Protein AF-A0A352RZ36-F1 (afdb_monomer_lite)

Radius of gyration: 19.31 Å; chains: 1; bounding box: 48×30×54 Å

Foldseek 3Di:
DAWPPLQDVLLVVQLCLQPVPDPFFDDWDADNLRSDIDTRGPDPDCVVSQVSCVLLVIGDDDDDPPDDPDPPPPPDDDCVLLVQLVVLLVVLVVCVVVVPPPPPSSQVSLVSSCVSQNPVLLSNLVSCVVSVNPDPSVVLNVVLVVCVVVSVRSVSSNSRSVVSVVVSVSSVVSNVVD

Secondary structure (DSSP, 8-state):
-B-TT--SHHHHHHHHHHHTTSTTEEEEEEETTTTEEEEEE--S-SHHHHHHHHHTT---B---SS-------PPPPPSHHHHHHHHHHHHHHHHHHTT-STTHHHHHHHHHHIIIIIHHHHHHHHHHHHTT--SHHHHHHHHHHHHHHTT-HHHHHHHHHHHHHHHHHHHHHHHHT-

Sequence (178 aa):
YRIEAMDCPTEETLIRNKIGGMAGVAALDFNLMQRVLTVHHTLDSLDPVVKAIDSLGMKAEPLSDSGAKAAIAEPGKPWWPLAAAGALAVGAEVAEWFQIATPYLPAALALATVLFAGLGVYRKGWIAVRNGNLNINALMSIAVTGAMLIGQWPEAAMVMVLFALAERIEAASLDRAR

Structure (mmCIF, N/CA/C/O backbone):
data_AF-A0A352RZ36-F1
#
_entry.id   AF-A0A352RZ36-F1
#
loop_
_atom_site.group_PDB
_atom_site.id
_atom_site.type_symbol
_atom_site.label_atom_id
_atom_site.label_alt_id
_atom_site.label_comp_id
_atom_site.label_asym_id
_atom_site.label_entity_id
_atom_site.label_seq_id
_atom_site.pdbx_PDB_ins_code
_atom_site.Cartn_x
_atom_site.Cartn_y
_atom_site.Cartn_z
_atom_site.occupancy
_atom_site.B_iso_or_equiv
_atom_site.auth_seq_id
_atom_site.auth_comp_id
_atom_site.auth_asym_id
_atom_site.auth_atom_id
_atom_site.pdbx_PDB_model_num
ATOM 1 N N . TYR A 1 1 ? -11.100 -6.838 19.332 1.00 86.56 1 TYR A N 1
ATOM 2 C CA . TYR A 1 1 ? -10.660 -7.462 18.066 1.00 86.56 1 TYR A CA 1
ATOM 3 C C . TYR A 1 1 ? -9.159 -7.321 17.906 1.00 86.56 1 TYR A C 1
ATOM 5 O O . TYR A 1 1 ? -8.622 -6.294 18.299 1.00 86.56 1 TYR A O 1
ATOM 13 N N . ARG A 1 2 ? -8.485 -8.319 17.329 1.00 87.06 2 ARG A N 1
ATOM 14 C CA . ARG A 1 2 ? -7.115 -8.200 16.816 1.00 87.06 2 ARG A CA 1
ATOM 15 C C . ARG A 1 2 ? -7.166 -7.817 15.338 1.00 87.06 2 ARG A C 1
ATOM 17 O O . ARG A 1 2 ? -7.944 -8.404 14.590 1.00 87.06 2 ARG A O 1
ATOM 24 N N . ILE A 1 3 ? -6.362 -6.838 14.936 1.00 88.00 3 ILE A N 1
ATOM 25 C CA . ILE A 1 3 ? -6.275 -6.351 13.555 1.00 88.00 3 ILE A CA 1
ATOM 26 C C . ILE A 1 3 ? -4.798 -6.287 13.175 1.00 88.00 3 ILE A C 1
ATOM 28 O O . ILE A 1 3 ? -4.098 -5.358 13.559 1.00 88.00 3 ILE A O 1
ATOM 32 N N . GLU A 1 4 ? -4.304 -7.272 12.428 1.00 83.25 4 GLU A N 1
ATOM 33 C CA . GLU A 1 4 ? -2.864 -7.393 12.138 1.00 83.25 4 GLU A CA 1
ATOM 34 C C . GLU A 1 4 ? -2.266 -6.208 11.385 1.00 83.25 4 GLU A C 1
ATOM 36 O O . GLU A 1 4 ? -1.091 -5.905 11.565 1.00 83.25 4 GLU A O 1
ATOM 41 N N . ALA A 1 5 ? -3.075 -5.557 10.554 1.00 81.31 5 ALA A N 1
ATOM 42 C CA . ALA A 1 5 ? -2.687 -4.397 9.764 1.00 81.31 5 ALA A CA 1
ATOM 43 C C . ALA A 1 5 ? -2.708 -3.079 10.562 1.00 81.31 5 ALA A C 1
ATOM 45 O O . ALA A 1 5 ? -2.443 -2.034 9.992 1.00 81.31 5 ALA A O 1
ATOM 46 N N . MET A 1 6 ? -3.073 -3.099 11.850 1.00 87.06 6 MET A N 1
ATOM 47 C CA . MET A 1 6 ? -3.170 -1.904 12.696 1.00 87.06 6 MET A CA 1
ATOM 48 C C . MET A 1 6 ? -1.835 -1.608 13.397 1.00 87.06 6 MET A C 1
ATOM 50 O O . MET A 1 6 ? -1.759 -1.562 14.625 1.00 87.06 6 MET A O 1
ATOM 54 N N . ASP A 1 7 ? -0.771 -1.474 12.610 1.00 80.88 7 ASP A N 1
ATOM 55 C CA . ASP A 1 7 ? 0.604 -1.274 13.072 1.00 80.88 7 ASP A CA 1
ATOM 56 C C . ASP A 1 7 ? 1.052 0.193 13.046 1.00 80.88 7 ASP A C 1
ATOM 58 O O . ASP A 1 7 ? 2.104 0.495 13.591 1.00 80.88 7 ASP A O 1
ATOM 62 N N . CYS A 1 8 ? 0.260 1.110 12.485 1.00 82.12 8 CYS A N 1
ATOM 63 C CA . CYS A 1 8 ? 0.636 2.504 12.254 1.00 82.12 8 CYS A CA 1
ATOM 64 C C . CYS A 1 8 ? -0.523 3.478 12.609 1.00 82.12 8 CYS A C 1
ATOM 66 O O . CYS A 1 8 ? -1.702 3.113 12.502 1.00 82.12 8 CYS A O 1
ATOM 68 N N . PRO A 1 9 ? -0.238 4.732 13.038 1.00 83.62 9 PRO A N 1
ATOM 69 C CA . PRO A 1 9 ? -1.269 5.736 13.355 1.00 83.62 9 PRO A CA 1
ATOM 70 C C . PRO A 1 9 ? -2.208 6.074 12.185 1.00 83.62 9 PRO A C 1
ATOM 72 O O . PRO A 1 9 ? -3.350 6.504 12.384 1.00 83.62 9 PRO A O 1
ATOM 75 N N . THR A 1 10 ? -1.738 5.886 10.951 1.00 84.81 10 THR A N 1
ATOM 76 C CA . THR A 1 10 ? -2.537 6.099 9.741 1.00 84.81 10 THR A CA 1
ATOM 77 C C . THR A 1 10 ? -3.696 5.101 9.675 1.00 84.81 10 THR A C 1
ATOM 79 O O . THR A 1 10 ? -4.841 5.490 9.422 1.00 84.81 10 THR A O 1
ATOM 82 N N . GLU A 1 11 ? -3.425 3.827 9.948 1.00 86.38 11 GLU A N 1
ATOM 83 C CA . GLU A 1 11 ? -4.404 2.746 9.974 1.00 86.38 11 GLU A CA 1
ATOM 84 C C . GLU A 1 11 ? -5.386 2.906 11.139 1.00 86.38 11 GLU A C 1
ATOM 86 O O . GLU A 1 11 ? -6.593 2.763 10.934 1.00 86.38 11 GLU A O 1
ATOM 91 N N . GLU A 1 12 ? -4.918 3.319 12.322 1.00 90.25 12 GLU A N 1
ATOM 92 C CA . GLU A 1 12 ? -5.812 3.712 13.421 1.00 90.25 12 GLU A CA 1
ATOM 93 C C . GLU A 1 12 ? -6.788 4.809 12.976 1.00 90.25 12 GLU A C 1
ATOM 95 O O . GLU A 1 12 ? -7.999 4.687 13.177 1.00 90.25 12 GLU A O 1
ATOM 100 N N . THR A 1 13 ? -6.282 5.870 12.344 1.00 88.75 13 THR A N 1
ATOM 101 C CA . THR A 1 13 ? -7.109 7.010 11.927 1.00 88.75 13 THR A CA 1
ATOM 102 C C . THR A 1 13 ? -8.182 6.581 10.921 1.00 88.75 13 THR A C 1
ATOM 104 O O . THR A 1 13 ? -9.327 7.028 11.006 1.00 88.75 13 THR A O 1
ATOM 107 N N . LEU A 1 14 ? -7.856 5.671 9.995 1.00 88.50 14 LEU A N 1
ATOM 108 C CA . LEU A 1 14 ? -8.825 5.103 9.050 1.00 88.50 14 LEU A CA 1
ATOM 109 C C . LEU A 1 14 ? -9.947 4.339 9.761 1.00 88.50 14 LEU A C 1
ATOM 111 O O . LEU A 1 14 ? -11.123 4.548 9.453 1.00 88.50 14 LEU A O 1
ATOM 115 N N . ILE A 1 15 ? -9.597 3.482 10.721 1.00 90.75 15 ILE A N 1
ATOM 116 C CA . ILE A 1 15 ? -10.572 2.712 11.502 1.00 90.75 15 ILE A CA 1
ATOM 117 C C . ILE A 1 15 ? -11.445 3.656 12.335 1.00 90.75 15 ILE A C 1
ATOM 119 O O . ILE A 1 15 ? -12.673 3.546 12.310 1.00 90.75 15 ILE A O 1
ATOM 123 N N . ARG A 1 16 ? -10.830 4.617 13.034 1.00 91.56 16 ARG A N 1
ATOM 124 C CA . ARG A 1 16 ? -11.523 5.604 13.870 1.00 91.56 16 ARG A CA 1
ATOM 125 C C . ARG A 1 16 ? -12.532 6.412 13.062 1.00 91.56 16 ARG A C 1
ATOM 127 O O . ARG A 1 16 ? -13.683 6.511 13.474 1.00 91.56 16 ARG A O 1
ATOM 134 N N . ASN A 1 17 ? -12.140 6.921 11.895 1.00 90.31 17 ASN A N 1
ATOM 135 C CA . ASN A 1 17 ? -13.031 7.693 11.025 1.00 90.31 17 ASN A CA 1
ATOM 136 C C . ASN A 1 17 ? -14.190 6.850 10.476 1.00 90.31 17 ASN A C 1
ATOM 138 O O . ASN A 1 17 ? -15.290 7.365 10.284 1.00 90.31 17 ASN A O 1
ATOM 142 N N . LYS A 1 18 ? -13.968 5.554 10.228 1.00 89.75 18 LYS A N 1
ATOM 143 C CA . LYS A 1 18 ? -14.997 4.662 9.683 1.00 89.75 18 LYS A CA 1
ATOM 144 C C . LYS A 1 18 ? -16.014 4.205 10.728 1.00 89.75 18 LYS A C 1
ATOM 146 O O . LYS A 1 18 ? -17.196 4.105 10.410 1.00 89.75 18 LYS A O 1
ATOM 151 N N . ILE A 1 19 ? -15.553 3.899 11.941 1.00 90.38 19 ILE A N 1
ATOM 152 C CA . ILE A 1 19 ? -16.354 3.226 12.977 1.00 90.38 19 ILE A CA 1
ATOM 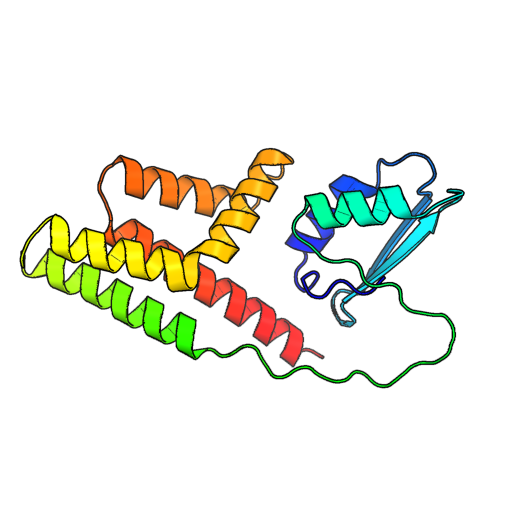153 C C . ILE A 1 19 ? -16.831 4.201 14.054 1.00 90.38 19 ILE A C 1
ATOM 155 O O . ILE A 1 19 ? -17.913 4.018 14.602 1.00 90.38 19 ILE A O 1
ATOM 159 N N . GLY A 1 20 ? -16.073 5.262 14.340 1.00 86.56 20 GLY A N 1
ATOM 160 C CA . GLY A 1 20 ? -16.387 6.206 15.417 1.00 86.56 20 GLY A CA 1
ATOM 161 C C . GLY A 1 20 ? -17.705 6.963 15.228 1.00 86.56 20 GLY A C 1
ATOM 162 O O . GLY A 1 20 ? -18.269 7.439 16.204 1.00 86.56 20 GLY A O 1
ATOM 163 N N . GLY A 1 21 ? -18.215 7.050 13.995 1.00 83.19 21 GLY A N 1
ATOM 164 C CA . GLY A 1 21 ? -19.519 7.647 13.684 1.00 83.19 21 GLY A CA 1
ATOM 165 C C . GLY A 1 21 ? -20.686 6.655 13.608 1.00 83.19 21 GLY A C 1
ATOM 166 O O . GLY A 1 21 ? -21.794 7.056 13.257 1.00 83.19 21 GLY A O 1
ATOM 167 N N . MET A 1 22 ? -20.465 5.361 13.865 1.00 88.00 22 MET A N 1
ATOM 168 C CA . MET A 1 22 ? -21.526 4.355 13.778 1.00 88.00 22 MET A CA 1
ATOM 169 C C . MET A 1 22 ? -22.470 4.444 14.983 1.00 88.00 22 MET A C 1
ATOM 171 O O . MET A 1 22 ? -22.033 4.512 16.131 1.00 88.00 22 MET A O 1
ATOM 175 N N . ALA A 1 23 ? -23.780 4.396 14.727 1.00 83.25 23 ALA A N 1
ATOM 176 C CA . ALA A 1 23 ? -24.783 4.371 15.788 1.00 83.25 23 ALA A CA 1
ATOM 177 C C . ALA A 1 23 ? -24.550 3.171 16.720 1.00 83.25 23 ALA A C 1
ATOM 179 O O . ALA A 1 23 ? -24.366 2.052 16.250 1.00 83.25 23 ALA A O 1
ATOM 180 N N . GLY A 1 24 ? -24.550 3.407 18.032 1.00 84.12 24 GLY A N 1
ATOM 181 C CA . GLY A 1 24 ? -24.312 2.367 19.037 1.00 84.12 24 GLY A CA 1
ATOM 182 C C . GLY A 1 24 ? -22.839 2.102 19.365 1.00 84.12 24 GLY A C 1
ATOM 183 O O . GLY A 1 24 ? -22.581 1.277 20.236 1.00 84.12 24 GLY A O 1
ATOM 184 N N . VAL A 1 25 ? -21.879 2.794 18.741 1.00 89.69 25 VAL A N 1
ATOM 185 C CA . VAL A 1 25 ? -20.472 2.814 19.182 1.00 89.69 25 VAL A CA 1
ATOM 186 C C . VAL A 1 25 ? -20.272 3.995 20.133 1.00 89.69 25 VAL A C 1
ATOM 188 O O . VAL A 1 25 ? -20.479 5.143 19.754 1.00 89.69 25 VAL A O 1
ATOM 191 N N . ALA A 1 26 ? -19.892 3.714 21.378 1.00 87.00 26 ALA A N 1
ATOM 192 C CA . ALA A 1 26 ? -19.697 4.717 22.424 1.00 87.00 26 ALA A CA 1
ATOM 193 C C . ALA A 1 26 ? -18.244 5.207 22.503 1.00 87.00 26 ALA A C 1
ATOM 195 O O . ALA A 1 26 ? -18.002 6.402 22.654 1.00 87.00 26 ALA A O 1
ATOM 196 N N . ALA A 1 27 ? -17.276 4.292 22.402 1.00 87.94 27 ALA A N 1
ATOM 197 C CA . ALA A 1 27 ? -15.851 4.614 22.441 1.00 87.94 27 ALA A CA 1
ATOM 198 C C . ALA A 1 27 ? -15.016 3.559 21.701 1.00 87.94 27 ALA A C 1
ATOM 200 O O . ALA A 1 27 ? -15.439 2.413 21.527 1.00 87.94 27 ALA A O 1
ATOM 201 N N . LEU A 1 28 ? -13.823 3.965 21.266 1.00 91.69 28 LEU A N 1
ATOM 202 C CA . LEU A 1 28 ? -12.852 3.117 20.581 1.00 91.69 28 LEU A CA 1
ATOM 203 C C . LEU A 1 28 ? -11.471 3.320 21.209 1.00 91.69 28 LEU A C 1
ATOM 205 O O . LEU A 1 28 ? -10.926 4.428 21.136 1.00 91.69 28 LEU A O 1
ATOM 209 N N . ASP A 1 29 ? -10.906 2.243 21.745 1.00 90.62 29 ASP A N 1
ATOM 210 C CA . ASP A 1 29 ? -9.557 2.212 22.306 1.00 90.62 29 ASP A CA 1
ATOM 211 C C . ASP A 1 29 ? -8.635 1.391 21.412 1.00 90.62 29 ASP A C 1
ATOM 213 O O . ASP A 1 29 ? -8.908 0.235 21.072 1.00 90.62 29 ASP A O 1
ATOM 217 N N . PHE A 1 30 ? -7.527 2.013 21.025 1.00 90.06 30 PHE A N 1
ATOM 218 C CA . PHE A 1 30 ? -6.568 1.463 20.083 1.00 90.06 30 PHE A CA 1
ATOM 219 C C . PHE A 1 30 ? -5.269 1.144 20.807 1.00 90.06 30 PHE A C 1
ATOM 221 O O . PHE A 1 30 ? -4.661 2.006 21.437 1.00 90.06 30 PHE A O 1
ATOM 228 N N . ASN A 1 31 ? -4.825 -0.102 20.689 1.00 87.06 31 ASN A N 1
ATOM 229 C CA . ASN A 1 31 ? -3.509 -0.524 21.130 1.00 87.06 31 ASN A CA 1
ATOM 230 C C . ASN A 1 31 ? -2.706 -1.000 19.917 1.00 87.06 31 ASN A C 1
ATOM 232 O O . ASN A 1 31 ? -2.794 -2.167 19.526 1.00 87.06 31 ASN A O 1
ATOM 236 N N . LEU A 1 32 ? -1.930 -0.084 19.329 1.00 83.50 32 LEU A N 1
ATOM 237 C CA . LEU A 1 32 ? -1.058 -0.348 18.178 1.00 83.50 32 LEU A CA 1
ATOM 238 C C . LEU A 1 32 ? -0.013 -1.431 18.499 1.00 83.50 32 LEU A C 1
ATOM 240 O O . LEU A 1 32 ? 0.191 -2.353 17.713 1.00 83.50 32 LEU A O 1
ATOM 244 N N . MET A 1 33 ? 0.567 -1.395 19.705 1.00 79.69 33 MET A N 1
ATOM 245 C CA . MET A 1 33 ? 1.610 -2.339 20.139 1.00 79.69 33 MET A CA 1
ATOM 246 C C . MET A 1 33 ? 1.112 -3.787 20.208 1.00 79.69 33 MET A C 1
ATOM 248 O O . MET A 1 33 ? 1.842 -4.724 19.888 1.00 79.69 33 MET A O 1
ATOM 252 N N . GLN A 1 34 ? -0.133 -3.992 20.646 1.00 81.81 34 GLN A N 1
ATOM 253 C CA . GLN A 1 34 ? -0.757 -5.317 20.717 1.00 81.81 34 GLN A CA 1
ATOM 254 C C . GLN A 1 34 ? -1.606 -5.641 19.483 1.00 81.81 34 GLN A C 1
ATOM 256 O O . GLN A 1 34 ? -2.104 -6.765 19.372 1.00 81.81 34 GLN A O 1
ATOM 261 N N . ARG A 1 35 ? -1.766 -4.681 18.563 1.00 87.88 35 ARG A N 1
ATOM 262 C CA . ARG A 1 35 ? -2.664 -4.756 17.406 1.00 87.88 35 ARG A CA 1
ATOM 263 C C . ARG A 1 35 ? -4.106 -5.082 17.818 1.00 87.88 35 ARG A C 1
ATOM 265 O O . ARG A 1 35 ? -4.789 -5.874 17.166 1.00 87.88 35 ARG A O 1
ATOM 272 N N . VAL A 1 36 ? -4.558 -4.500 18.934 1.00 89.50 36 VAL A N 1
ATOM 273 C CA . VAL A 1 36 ? -5.886 -4.732 19.526 1.00 89.50 36 VAL A CA 1
ATOM 274 C C . VAL A 1 36 ? -6.739 -3.471 19.468 1.00 89.50 36 VAL A C 1
ATOM 276 O O . VAL A 1 36 ? -6.343 -2.423 19.968 1.00 89.50 36 VAL A O 1
ATOM 279 N N . LEU A 1 37 ? -7.935 -3.610 18.901 1.00 90.50 37 LEU A N 1
ATOM 280 C CA . LEU A 1 37 ? -9.014 -2.630 18.948 1.00 90.50 37 LEU A CA 1
ATOM 281 C C . LEU A 1 37 ? -10.070 -3.080 19.962 1.00 90.50 37 LEU A C 1
ATOM 283 O O . LEU A 1 37 ? -10.687 -4.141 19.789 1.00 90.50 37 LEU A O 1
ATOM 287 N N . THR A 1 38 ? -10.319 -2.254 20.972 1.00 90.06 38 THR A N 1
ATOM 288 C CA . THR A 1 38 ? -11.441 -2.409 21.900 1.00 90.06 38 THR A CA 1
ATOM 289 C C . THR A 1 38 ? -12.570 -1.486 21.463 1.00 90.06 38 THR A C 1
ATOM 291 O O . THR A 1 38 ? -12.379 -0.285 21.282 1.00 90.06 38 THR A O 1
ATOM 294 N N . VAL A 1 39 ? -13.752 -2.064 21.257 1.00 89.56 39 VAL A N 1
ATOM 295 C CA . VAL A 1 39 ? -14.947 -1.339 20.822 1.00 89.56 39 VAL A CA 1
ATOM 296 C C . VAL A 1 39 ? -15.934 -1.344 21.976 1.00 89.56 39 VAL A C 1
ATOM 298 O O . VAL A 1 39 ? -16.452 -2.397 22.336 1.00 89.56 39 VAL A O 1
ATOM 301 N N . HIS A 1 40 ? -16.204 -0.176 22.547 1.00 89.12 40 HIS A N 1
ATOM 302 C CA . HIS A 1 40 ? -17.280 -0.002 23.514 1.00 89.12 40 HIS A CA 1
ATOM 303 C C . HIS A 1 40 ? -18.563 0.283 22.739 1.00 89.12 40 HIS A C 1
ATOM 305 O O . HIS A 1 40 ? -18.667 1.318 22.079 1.00 89.12 40 HIS A O 1
ATOM 311 N N . HIS A 1 41 ? -19.529 -0.632 22.784 1.00 89.00 41 HIS A N 1
ATOM 312 C CA . HIS A 1 41 ? -20.773 -0.514 22.027 1.00 89.00 41 HIS A CA 1
ATOM 313 C C . HIS A 1 41 ? -21.993 -0.957 22.834 1.00 89.00 41 HIS A C 1
ATOM 315 O O . HIS A 1 41 ? -21.889 -1.722 23.788 1.00 89.00 41 HIS A O 1
ATOM 321 N N . THR A 1 42 ? -23.160 -0.498 22.393 1.00 86.88 42 THR A N 1
ATOM 322 C CA . THR A 1 42 ? -24.484 -0.966 22.829 1.00 86.88 42 THR A CA 1
ATOM 323 C C . THR A 1 42 ? -25.212 -1.746 21.728 1.00 86.88 42 THR A C 1
ATOM 325 O O . THR A 1 42 ? -26.384 -2.066 21.873 1.00 86.88 42 THR A O 1
ATOM 328 N N . LEU A 1 43 ? -24.526 -2.026 20.612 1.00 83.25 43 LEU A N 1
ATOM 329 C CA . LEU A 1 43 ? -25.053 -2.780 19.471 1.00 83.25 43 LEU A CA 1
ATOM 330 C C . LEU A 1 43 ? -25.414 -4.227 19.838 1.00 83.25 43 LEU A C 1
ATOM 332 O O . LEU A 1 43 ? -24.621 -4.903 20.493 1.00 83.25 43 LEU A O 1
ATOM 336 N N . ASP A 1 44 ? -26.529 -4.718 19.289 1.00 81.94 44 ASP A N 1
ATOM 337 C CA . ASP A 1 44 ? -26.967 -6.120 19.405 1.00 81.94 44 ASP A CA 1
ATOM 338 C C . ASP A 1 44 ? -26.079 -7.094 18.609 1.00 81.94 44 ASP A C 1
ATOM 340 O O . ASP A 1 44 ? -26.017 -8.285 18.906 1.00 81.94 44 ASP A O 1
ATOM 344 N N . SER A 1 45 ? -25.386 -6.596 17.576 1.00 85.00 45 SER A N 1
ATOM 345 C CA . SER A 1 45 ? -24.449 -7.376 16.763 1.00 85.00 45 SER A CA 1
ATOM 346 C C . SER A 1 45 ? -23.227 -6.553 16.359 1.00 85.00 45 SER A C 1
ATOM 348 O O . SER A 1 45 ? -23.318 -5.358 16.072 1.00 85.00 45 SER A O 1
ATOM 350 N N . LEU A 1 46 ? -22.071 -7.215 16.305 1.00 84.12 46 LEU A N 1
ATOM 351 C CA . LEU A 1 46 ? -20.798 -6.617 15.890 1.00 84.12 46 LEU A CA 1
ATOM 352 C C . LEU A 1 46 ? -20.482 -6.816 14.399 1.00 84.12 46 LEU A C 1
ATOM 354 O O . LEU A 1 46 ? -19.492 -6.280 13.899 1.00 84.12 46 LEU A O 1
ATOM 358 N N . ASP A 1 47 ? -21.338 -7.520 13.658 1.00 87.75 47 ASP A N 1
ATOM 359 C CA . ASP A 1 47 ? -21.187 -7.726 12.214 1.00 87.75 47 ASP A CA 1
ATOM 360 C C . ASP A 1 47 ? -21.026 -6.422 11.414 1.00 87.75 47 ASP A C 1
ATOM 362 O O . ASP A 1 47 ? -20.190 -6.390 1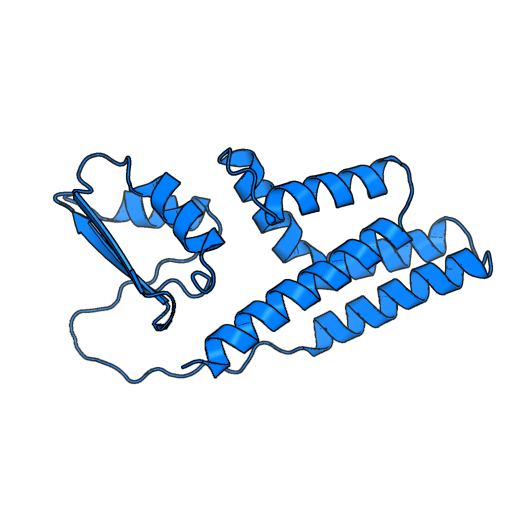0.504 1.00 87.75 47 ASP A O 1
ATOM 366 N N . PRO A 1 48 ? -21.749 -5.322 11.724 1.00 88.44 48 PRO A N 1
ATOM 367 C CA . PRO A 1 48 ? -21.547 -4.051 11.033 1.00 88.44 48 PRO A CA 1
ATOM 368 C C . PRO A 1 48 ? -20.131 -3.500 11.227 1.00 88.44 48 PRO A C 1
ATOM 370 O O . PRO A 1 48 ? -19.551 -2.957 10.289 1.00 88.44 48 PRO A O 1
ATOM 373 N N . VAL A 1 49 ? -19.561 -3.672 12.424 1.00 88.25 49 VAL A N 1
ATOM 374 C CA . VAL A 1 49 ? -18.209 -3.214 12.772 1.00 88.25 49 VAL A CA 1
ATOM 375 C C . VAL A 1 49 ? -17.167 -4.038 12.019 1.00 88.25 49 VAL A C 1
ATOM 377 O O . VAL A 1 49 ? -16.267 -3.476 11.399 1.00 88.25 49 VAL A O 1
ATOM 380 N N . VAL A 1 50 ? -17.321 -5.364 11.988 1.00 90.62 50 VAL A N 1
ATOM 381 C CA . VAL A 1 50 ? -16.416 -6.253 11.242 1.00 90.62 50 VAL A CA 1
ATOM 382 C C . VAL A 1 50 ? -16.466 -5.953 9.742 1.00 90.62 50 VAL A C 1
ATOM 384 O O . VAL A 1 50 ? -15.418 -5.805 9.119 1.00 90.62 50 VAL A O 1
ATOM 387 N N . LYS A 1 51 ? -17.662 -5.769 9.164 1.00 90.25 51 LYS A N 1
ATOM 388 C CA . LYS A 1 51 ? -17.818 -5.371 7.752 1.00 90.25 51 LYS A CA 1
ATOM 389 C C . LYS A 1 51 ? -17.213 -4.000 7.460 1.00 90.25 51 LYS A C 1
ATOM 391 O O . LYS A 1 51 ? -16.652 -3.794 6.386 1.00 90.25 51 LYS A O 1
ATOM 396 N N . ALA A 1 52 ? -17.317 -3.059 8.397 1.00 88.75 52 ALA A N 1
ATOM 397 C CA . ALA A 1 52 ? -16.693 -1.751 8.257 1.00 88.75 52 ALA A CA 1
ATOM 398 C C . ALA A 1 52 ? -15.163 -1.872 8.198 1.00 88.75 52 ALA A C 1
ATOM 400 O O . ALA A 1 52 ? -14.555 -1.277 7.309 1.00 88.75 52 ALA A O 1
ATOM 401 N N . ILE A 1 53 ? -14.555 -2.685 9.067 1.00 90.25 53 ILE A N 1
ATOM 402 C CA . ILE A 1 53 ? -13.105 -2.941 9.066 1.00 90.25 53 ILE A CA 1
ATOM 403 C C . ILE A 1 53 ? -12.676 -3.663 7.778 1.00 90.25 53 ILE A C 1
ATOM 405 O O . ILE A 1 53 ? -11.714 -3.240 7.136 1.00 90.25 53 ILE A O 1
ATOM 409 N N . ASP A 1 54 ? -13.437 -4.665 7.333 1.00 89.94 54 ASP A N 1
ATOM 410 C CA . ASP A 1 54 ? -13.173 -5.394 6.082 1.00 89.94 54 ASP A CA 1
ATOM 411 C C . ASP A 1 54 ? -13.250 -4.481 4.848 1.00 89.94 54 ASP A C 1
ATOM 413 O O . ASP A 1 54 ? -12.418 -4.556 3.940 1.00 89.94 54 ASP A O 1
ATOM 417 N N . SER A 1 55 ? -14.166 -3.504 4.854 1.00 88.38 55 SER A N 1
ATOM 418 C CA . SER A 1 55 ? -14.255 -2.489 3.795 1.00 88.38 55 SER A CA 1
ATOM 419 C C . SER A 1 55 ? -13.024 -1.575 3.706 1.00 88.38 55 SER A C 1
ATOM 421 O O . SER A 1 55 ? -12.784 -0.970 2.660 1.00 88.38 55 SER A O 1
ATOM 423 N N . LEU A 1 56 ? -12.229 -1.492 4.779 1.00 88.06 56 LEU A N 1
ATOM 424 C CA . LEU A 1 56 ? -10.939 -0.802 4.804 1.00 88.06 56 LEU A CA 1
ATOM 425 C C . LEU A 1 56 ? -9.774 -1.715 4.383 1.00 88.06 56 LEU A C 1
ATOM 427 O O . LEU A 1 56 ? -8.618 -1.310 4.470 1.00 88.06 56 LEU A O 1
ATOM 431 N N . GLY A 1 57 ? -10.054 -2.939 3.924 1.00 83.81 57 GLY A N 1
ATOM 432 C CA . GLY A 1 57 ? -9.040 -3.919 3.534 1.00 83.81 57 GLY A CA 1
ATOM 433 C C . GLY A 1 57 ? -8.294 -4.539 4.717 1.00 83.81 57 GLY A C 1
ATOM 434 O O . GLY A 1 57 ? -7.219 -5.102 4.517 1.00 83.81 57 GLY A O 1
ATOM 435 N N . MET A 1 58 ? -8.847 -4.426 5.927 1.00 89.19 58 MET A N 1
ATOM 436 C CA . MET A 1 58 ? -8.281 -4.956 7.165 1.00 89.19 58 MET A CA 1
ATOM 437 C C . MET A 1 58 ? -9.137 -6.105 7.689 1.00 89.19 58 MET A C 1
ATOM 439 O O . MET A 1 58 ? -10.351 -6.104 7.530 1.00 89.19 58 MET A O 1
ATOM 443 N N . LYS A 1 59 ? -8.522 -7.081 8.357 1.00 87.69 59 LYS A N 1
ATOM 444 C CA . LYS A 1 59 ? -9.240 -8.224 8.931 1.00 87.69 59 LYS A CA 1
ATOM 445 C C . LYS A 1 59 ? -9.360 -8.056 10.444 1.00 87.69 59 LYS A C 1
ATOM 447 O O . LYS A 1 59 ? -8.350 -7.869 11.118 1.00 87.69 59 LYS A O 1
ATOM 452 N N . ALA A 1 60 ? -10.585 -8.123 10.964 1.00 88.50 60 ALA A N 1
ATOM 453 C CA . ALA A 1 60 ? -10.857 -8.083 12.398 1.00 88.50 60 ALA A CA 1
ATOM 454 C C . ALA A 1 60 ? -11.108 -9.495 12.929 1.00 88.50 60 ALA A C 1
ATOM 456 O O . ALA A 1 60 ? -12.110 -10.121 12.590 1.00 88.50 60 ALA A O 1
ATOM 457 N N . GLU A 1 61 ? -10.219 -9.985 13.787 1.00 87.50 61 GLU A N 1
ATOM 458 C CA . GLU A 1 61 ? -10.358 -11.296 14.418 1.00 87.50 61 GLU A CA 1
ATOM 459 C C . GLU A 1 61 ? -10.825 -11.136 15.873 1.00 87.50 61 GLU A C 1
ATOM 461 O O . GLU A 1 61 ? -10.259 -10.328 16.623 1.00 87.50 61 GLU A O 1
ATOM 466 N N . PRO A 1 62 ? -11.904 -11.815 16.302 1.00 84.69 62 PRO A N 1
ATOM 467 C CA . PRO A 1 62 ? -12.387 -11.701 17.671 1.00 84.69 62 PRO A CA 1
ATOM 468 C C . PRO A 1 62 ? -11.363 -12.300 18.638 1.00 84.69 62 PRO A C 1
ATOM 470 O O . PRO A 1 62 ? -10.850 -13.397 18.432 1.00 84.69 62 PRO A O 1
ATOM 473 N N . LEU A 1 63 ? -11.079 -11.574 19.718 1.00 80.50 63 LEU A N 1
ATOM 474 C CA . LEU A 1 63 ? -10.330 -12.111 20.849 1.00 80.50 63 LEU A CA 1
ATOM 475 C C . LEU A 1 63 ? -11.363 -12.790 21.748 1.00 80.50 63 LEU A C 1
ATOM 477 O O . LEU A 1 63 ? -12.201 -12.107 22.326 1.00 80.50 63 LEU A O 1
ATOM 481 N N . SER A 1 64 ? -11.378 -14.121 21.795 1.00 60.62 64 SER A N 1
ATOM 482 C CA . SER A 1 64 ? -12.282 -14.854 22.685 1.00 60.62 64 SER A CA 1
ATOM 483 C C . SER A 1 64 ? -11.894 -14.627 24.150 1.00 60.62 64 SER A C 1
ATOM 485 O O . SER A 1 64 ? -10.719 -14.767 24.481 1.00 60.62 64 SER A O 1
ATOM 487 N N . ASP A 1 65 ? -12.874 -14.390 25.029 1.00 55.59 65 ASP A N 1
ATOM 488 C CA . ASP A 1 65 ? -12.686 -14.187 26.483 1.00 55.59 65 ASP A CA 1
ATOM 489 C C . ASP A 1 65 ? -12.025 -15.373 27.215 1.00 55.59 65 ASP A C 1
ATOM 491 O O . ASP A 1 65 ? -11.543 -15.243 28.340 1.00 55.59 65 ASP A O 1
ATOM 495 N N . SER A 1 66 ? -11.950 -16.551 26.589 1.00 43.94 66 SER A N 1
ATOM 496 C CA . SER A 1 66 ? -11.231 -17.702 27.140 1.00 43.94 66 SER A CA 1
ATOM 497 C C . SER A 1 66 ? -9.745 -17.660 26.798 1.00 43.94 66 SER A C 1
ATOM 499 O O . SER A 1 66 ? -9.270 -18.330 25.883 1.00 43.94 66 SER A O 1
ATOM 501 N N . GLY A 1 67 ? -9.012 -16.923 27.628 1.00 40.47 67 GLY A N 1
ATOM 502 C CA . GLY A 1 67 ? -7.599 -17.161 27.876 1.00 40.47 67 GLY A CA 1
ATOM 503 C C . GLY A 1 67 ? -6.662 -16.454 26.910 1.00 40.47 67 GLY A C 1
ATOM 504 O O . GLY A 1 67 ? -6.673 -16.671 25.701 1.00 40.47 67 GLY A O 1
ATOM 505 N N . ALA A 1 68 ? -5.765 -15.672 27.502 1.00 44.88 68 ALA A N 1
ATOM 506 C CA . ALA A 1 68 ? -4.503 -15.256 26.924 1.00 44.88 68 ALA A CA 1
ATOM 507 C C . ALA A 1 68 ? -3.717 -16.476 26.400 1.00 44.88 68 ALA A C 1
ATOM 509 O O . ALA A 1 68 ? -2.828 -17.003 27.067 1.00 44.88 68 ALA A O 1
ATOM 510 N N . LYS A 1 69 ? -4.039 -16.958 25.198 1.00 42.62 69 LYS A N 1
ATOM 511 C CA . LYS A 1 69 ? -3.143 -17.830 24.450 1.00 42.62 69 LYS A CA 1
ATOM 512 C C . LYS A 1 69 ? -2.044 -16.945 23.892 1.00 42.62 69 LYS A C 1
ATOM 514 O O . LYS A 1 69 ? -2.299 -16.019 23.124 1.00 42.62 69 LYS A O 1
ATOM 519 N N . ALA A 1 70 ? -0.848 -17.223 24.403 1.00 46.03 70 ALA A N 1
ATOM 520 C CA . ALA A 1 70 ? 0.429 -16.629 24.066 1.00 46.03 70 ALA A CA 1
ATOM 521 C C . ALA A 1 70 ? 0.480 -16.144 22.617 1.00 46.03 70 ALA A C 1
ATOM 523 O O . ALA A 1 70 ? 0.115 -16.872 21.694 1.00 46.03 70 ALA A O 1
ATOM 524 N N . ALA A 1 71 ? 0.957 -14.912 22.450 1.00 50.53 71 ALA A N 1
ATOM 525 C CA . ALA A 1 71 ? 1.299 -14.340 21.164 1.00 50.53 71 ALA A CA 1
ATOM 526 C C . ALA A 1 71 ? 2.215 -15.311 20.408 1.00 50.53 71 ALA A C 1
ATOM 528 O O . ALA A 1 71 ? 3.414 -15.371 20.671 1.00 50.53 71 ALA A O 1
ATOM 529 N N . ILE A 1 72 ? 1.649 -16.074 19.475 1.00 43.88 72 ILE A N 1
ATOM 530 C CA . ILE A 1 72 ? 2.436 -16.704 18.427 1.00 43.88 72 ILE A CA 1
ATOM 531 C C . ILE A 1 72 ? 2.904 -15.521 17.584 1.00 43.88 72 ILE A C 1
ATOM 533 O O . ILE A 1 72 ? 2.117 -14.913 16.861 1.00 43.88 72 ILE A O 1
ATOM 537 N N . ALA A 1 73 ? 4.146 -15.092 17.806 1.00 49.72 73 ALA A N 1
ATOM 538 C CA . ALA A 1 73 ? 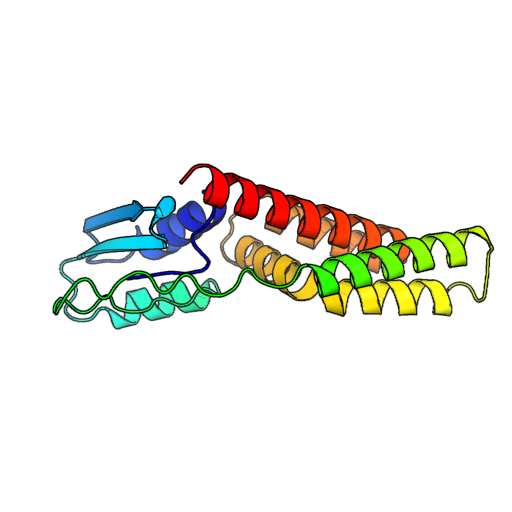4.806 -14.145 16.928 1.00 49.72 73 ALA A CA 1
ATOM 539 C C . ALA A 1 73 ? 4.923 -14.836 15.569 1.00 49.72 73 ALA A C 1
ATOM 541 O O . ALA A 1 73 ? 5.716 -15.763 15.404 1.00 49.72 73 ALA A O 1
ATOM 542 N N . GLU A 1 74 ? 4.059 -14.454 14.634 1.00 53.66 74 GLU A N 1
ATOM 543 C CA . GLU A 1 74 ? 4.129 -14.966 13.276 1.00 53.66 74 GLU A CA 1
ATOM 544 C C . GLU A 1 74 ? 5.456 -14.555 12.623 1.00 53.66 74 GLU A C 1
ATOM 546 O O . GLU A 1 74 ? 5.996 -13.482 12.924 1.00 53.66 74 GLU A O 1
ATOM 551 N N . PRO A 1 75 ? 6.022 -15.416 11.758 1.00 47.88 75 PRO A N 1
ATOM 552 C CA . PRO A 1 75 ? 7.320 -15.181 11.149 1.00 47.88 75 PRO A CA 1
ATOM 553 C C . PRO A 1 75 ? 7.327 -13.842 10.411 1.00 47.88 75 PRO A C 1
ATOM 555 O O . PRO A 1 75 ? 6.432 -13.537 9.620 1.00 47.88 75 PRO A O 1
ATOM 558 N N . GLY A 1 76 ? 8.364 -13.040 10.669 1.00 58.28 76 GLY A N 1
ATOM 559 C CA . GLY A 1 76 ? 8.546 -11.740 10.038 1.00 58.28 76 GLY A CA 1
ATOM 560 C C . GLY A 1 76 ? 8.412 -11.854 8.521 1.00 58.28 76 GLY A C 1
ATOM 561 O O . GLY A 1 76 ? 9.139 -12.608 7.875 1.00 58.28 76 GLY A O 1
ATOM 562 N N . LYS A 1 77 ? 7.450 -11.119 7.955 1.00 66.94 77 LYS A N 1
ATOM 563 C CA . LYS A 1 77 ? 7.131 -11.173 6.524 1.00 66.94 77 LYS A CA 1
ATOM 564 C C . LYS A 1 77 ? 8.401 -10.977 5.673 1.00 66.94 77 LYS A C 1
ATOM 566 O O . LYS A 1 77 ? 9.150 -10.025 5.935 1.00 66.94 77 LYS A O 1
ATOM 571 N N . PRO A 1 78 ? 8.675 -11.875 4.705 1.00 74.50 78 PRO A N 1
ATOM 572 C CA . PRO A 1 78 ? 9.961 -11.939 4.022 1.00 74.50 78 PRO A CA 1
ATOM 573 C C . PRO A 1 78 ? 10.270 -10.644 3.268 1.00 74.50 78 PRO A C 1
ATOM 575 O O . PRO A 1 78 ? 9.419 -10.093 2.577 1.00 74.50 78 PRO A O 1
ATOM 578 N N . TRP A 1 79 ? 11.513 -10.182 3.396 1.00 79.69 79 TRP A N 1
ATOM 579 C CA . TRP A 1 79 ? 12.065 -8.996 2.727 1.00 79.69 79 TRP A CA 1
ATOM 580 C C . TRP A 1 79 ? 12.461 -9.242 1.261 1.00 79.69 79 TRP A C 1
ATOM 582 O O . TRP A 1 79 ? 12.578 -8.299 0.483 1.00 79.69 79 TRP A O 1
ATOM 592 N N . TRP A 1 80 ? 12.624 -10.509 0.869 1.00 81.62 80 TRP A N 1
ATOM 593 C CA . TRP A 1 80 ? 12.971 -10.927 -0.492 1.00 81.62 80 TRP A CA 1
ATOM 594 C C . TRP A 1 80 ? 12.104 -10.312 -1.608 1.00 81.62 80 TRP A C 1
ATOM 596 O O . TRP A 1 80 ? 12.689 -9.806 -2.561 1.00 81.62 80 TRP A O 1
ATOM 606 N N . PRO A 1 81 ? 10.754 -10.292 -1.537 1.00 84.75 81 PRO A N 1
ATOM 607 C CA . PRO A 1 81 ? 9.938 -9.661 -2.578 1.00 84.75 81 PRO A CA 1
ATOM 608 C C . PRO A 1 81 ? 10.234 -8.166 -2.746 1.00 84.75 81 PRO A C 1
ATOM 610 O O . PRO A 1 81 ? 10.227 -7.673 -3.870 1.00 84.75 81 PRO A O 1
ATOM 613 N N . LEU A 1 82 ? 10.553 -7.457 -1.658 1.00 84.81 82 LEU A N 1
ATOM 614 C CA . LEU A 1 82 ? 10.935 -6.048 -1.722 1.00 84.81 82 LEU A CA 1
ATOM 615 C C . LEU A 1 82 ? 12.325 -5.877 -2.351 1.00 84.81 82 LEU A C 1
ATOM 617 O O . LEU A 1 82 ? 12.511 -5.003 -3.191 1.00 84.81 82 LEU A O 1
ATOM 621 N N . ALA A 1 83 ? 13.283 -6.737 -1.995 1.00 87.31 83 ALA A N 1
ATOM 622 C CA . ALA A 1 83 ? 14.611 -6.738 -2.607 1.00 87.31 83 ALA A CA 1
ATOM 623 C C . ALA A 1 83 ? 14.548 -7.057 -4.112 1.00 87.31 83 ALA A C 1
ATOM 625 O O . ALA A 1 83 ? 15.198 -6.389 -4.913 1.00 87.31 83 ALA A O 1
ATOM 626 N N . ALA A 1 84 ? 13.719 -8.028 -4.506 1.00 88.44 84 ALA A N 1
ATOM 627 C CA . ALA A 1 84 ? 13.479 -8.375 -5.903 1.00 88.44 84 ALA A CA 1
ATOM 628 C C . ALA A 1 84 ? 12.827 -7.216 -6.672 1.00 88.44 84 ALA A C 1
ATOM 630 O O . ALA A 1 84 ? 13.279 -6.877 -7.761 1.00 88.44 84 ALA A O 1
ATOM 631 N N . ALA A 1 85 ? 11.819 -6.561 -6.091 1.00 88.38 85 ALA A N 1
ATOM 632 C CA . ALA A 1 85 ? 11.202 -5.379 -6.686 1.00 88.38 85 ALA A CA 1
ATOM 633 C C . ALA A 1 85 ? 12.192 -4.211 -6.816 1.00 88.38 85 ALA A C 1
ATOM 635 O O . ALA A 1 85 ? 12.210 -3.538 -7.841 1.00 88.38 85 ALA A O 1
ATOM 636 N N . GLY A 1 86 ? 13.067 -4.005 -5.828 1.00 89.62 86 GLY A N 1
ATOM 637 C CA . GLY A 1 86 ? 14.132 -3.007 -5.915 1.00 89.62 86 GLY A CA 1
ATOM 638 C C . GLY A 1 86 ? 15.136 -3.304 -7.025 1.00 89.62 86 GLY A C 1
ATOM 639 O O . GLY A 1 86 ? 15.485 -2.406 -7.785 1.00 89.62 86 GLY A O 1
ATOM 640 N N . ALA A 1 87 ? 15.543 -4.565 -7.186 1.00 91.69 87 ALA A N 1
ATOM 641 C CA . ALA A 1 87 ? 16.407 -4.971 -8.292 1.00 91.69 87 ALA A CA 1
ATOM 642 C C . ALA A 1 87 ? 15.738 -4.748 -9.660 1.00 91.69 87 ALA A C 1
ATOM 644 O O . ALA A 1 87 ? 16.391 -4.284 -10.593 1.00 91.69 87 ALA A O 1
ATOM 645 N N . LEU A 1 88 ? 14.435 -5.028 -9.774 1.00 90.56 88 LEU A N 1
ATOM 646 C CA . LEU A 1 88 ? 13.659 -4.778 -10.991 1.00 90.56 88 LEU A CA 1
ATOM 647 C C . LEU A 1 88 ? 13.511 -3.280 -11.292 1.00 90.56 88 LEU A C 1
ATOM 649 O O . LEU A 1 88 ? 13.664 -2.887 -12.445 1.00 90.56 88 LEU A O 1
ATOM 653 N N . ALA A 1 89 ? 13.271 -2.441 -10.278 1.00 91.19 89 ALA A N 1
ATOM 654 C CA . ALA A 1 89 ? 13.198 -0.987 -10.436 1.00 91.19 89 ALA A CA 1
ATOM 655 C C . ALA A 1 89 ? 14.527 -0.403 -10.928 1.00 91.19 89 ALA A C 1
ATOM 657 O O . ALA A 1 89 ? 14.554 0.320 -11.919 1.00 91.19 89 ALA A O 1
ATOM 658 N N . VAL A 1 90 ? 15.642 -0.791 -10.300 1.00 92.62 90 VAL A N 1
ATOM 659 C CA . VAL A 1 90 ? 16.984 -0.390 -10.747 1.00 92.62 90 VAL A CA 1
ATOM 660 C C . VAL A 1 90 ? 17.264 -0.911 -12.158 1.00 92.62 90 VAL A C 1
ATOM 662 O O . VAL A 1 90 ? 17.837 -0.200 -12.978 1.00 92.62 90 VAL A O 1
ATOM 665 N N . GLY A 1 91 ? 16.826 -2.131 -12.475 1.00 89.88 91 GLY A N 1
ATOM 666 C CA . GLY A 1 91 ? 16.918 -2.683 -13.824 1.00 89.88 91 GLY A CA 1
ATOM 667 C C . GLY A 1 91 ? 16.152 -1.864 -14.869 1.00 89.88 91 GLY A C 1
ATOM 668 O O . GLY A 1 91 ? 16.658 -1.691 -15.975 1.00 89.88 91 GLY A O 1
ATOM 669 N N . ALA A 1 92 ? 14.972 -1.337 -14.525 1.00 88.69 92 ALA A N 1
ATOM 670 C CA . ALA A 1 92 ? 14.180 -0.481 -15.410 1.00 88.69 92 ALA A CA 1
ATOM 671 C C . ALA A 1 92 ? 14.904 0.842 -15.713 1.00 88.69 92 ALA A C 1
ATOM 673 O O . ALA A 1 92 ? 15.039 1.201 -16.880 1.00 88.69 92 ALA A O 1
ATOM 674 N N . GLU A 1 93 ? 15.447 1.498 -14.684 1.00 90.31 93 GLU A N 1
ATOM 675 C CA . GLU A 1 93 ? 16.246 2.729 -14.808 1.00 90.31 93 GLU A CA 1
ATOM 676 C C . GLU A 1 93 ? 17.492 2.517 -15.677 1.00 90.31 93 GLU A C 1
ATOM 678 O O . GLU A 1 93 ? 17.783 3.291 -16.586 1.00 90.31 9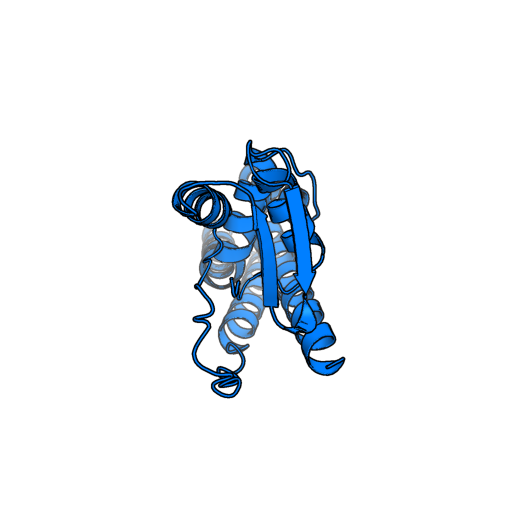3 GLU A O 1
ATOM 683 N N . VAL A 1 94 ? 18.222 1.421 -15.444 1.00 91.38 94 VAL A N 1
ATOM 684 C CA . VAL A 1 94 ? 19.409 1.070 -16.236 1.00 91.38 94 VAL A CA 1
ATOM 685 C C . VAL A 1 94 ? 19.030 0.811 -17.696 1.00 91.38 94 VAL A C 1
ATOM 687 O O . VAL A 1 94 ? 19.696 1.317 -18.598 1.00 91.38 94 VAL A O 1
ATOM 690 N N . ALA A 1 95 ? 17.959 0.055 -17.953 1.00 88.69 95 ALA A N 1
ATOM 691 C CA . ALA A 1 95 ? 17.502 -0.220 -19.314 1.00 88.69 95 ALA A CA 1
ATOM 692 C C . ALA A 1 95 ? 17.121 1.068 -20.060 1.00 88.69 95 ALA A C 1
ATOM 694 O O . ALA A 1 95 ? 17.473 1.223 -21.231 1.00 88.69 95 ALA A O 1
ATOM 695 N N . GLU A 1 96 ? 16.461 2.004 -19.378 1.00 86.94 96 GLU A N 1
ATOM 696 C CA . GLU A 1 96 ? 16.091 3.297 -19.948 1.00 86.94 96 GLU A CA 1
ATOM 697 C C . GLU A 1 96 ? 17.309 4.199 -20.190 1.00 86.94 96 GLU A C 1
ATOM 699 O O . GLU A 1 96 ? 17.448 4.780 -21.270 1.00 86.94 96 GLU A O 1
ATOM 704 N N . TRP A 1 97 ? 18.251 4.249 -19.245 1.00 89.38 97 TRP A N 1
ATOM 705 C CA . TRP A 1 97 ? 19.470 5.049 -19.375 1.00 89.38 97 TRP A CA 1
ATOM 706 C C . TRP A 1 97 ? 20.336 4.605 -20.563 1.00 89.38 97 TRP A C 1
ATOM 708 O O . TRP A 1 97 ? 20.821 5.440 -21.327 1.00 89.38 97 TRP A O 1
ATOM 718 N N . PHE A 1 98 ? 20.478 3.294 -20.778 1.00 91.19 98 PHE A N 1
ATOM 719 C CA . PHE A 1 98 ? 21.208 2.744 -21.927 1.00 91.19 98 PHE A CA 1
ATOM 720 C C . PHE A 1 98 ? 20.371 2.661 -23.216 1.00 91.19 98 PHE A C 1
ATOM 722 O O . PHE A 1 98 ? 20.873 2.171 -24.228 1.00 91.19 98 PHE A O 1
ATOM 729 N N . GLN A 1 99 ? 19.119 3.136 -23.201 1.00 85.06 99 GLN A N 1
ATOM 730 C CA . GLN A 1 99 ? 18.186 3.086 -24.336 1.00 85.06 99 GLN A CA 1
ATOM 731 C C . GLN A 1 99 ? 17.985 1.663 -24.899 1.00 85.06 99 GLN A C 1
ATOM 733 O O . GLN A 1 99 ? 17.815 1.453 -26.103 1.00 85.06 99 GLN A O 1
ATOM 738 N N . ILE A 1 100 ? 18.020 0.655 -24.025 1.00 81.12 100 ILE A N 1
ATOM 739 C CA . ILE A 1 100 ? 17.892 -0.752 -24.405 1.00 81.12 100 ILE A CA 1
ATOM 740 C C . ILE A 1 100 ? 16.406 -1.090 -24.545 1.00 81.12 100 ILE A C 1
ATOM 742 O O . ILE A 1 100 ? 15.688 -1.201 -23.554 1.00 81.12 100 ILE A O 1
ATOM 746 N N . ALA A 1 101 ? 15.955 -1.317 -25.784 1.00 80.44 101 ALA A N 1
ATOM 747 C CA . ALA A 1 101 ? 14.587 -1.751 -26.097 1.00 80.44 101 ALA A CA 1
ATOM 748 C C . ALA A 1 101 ? 13.482 -0.848 -25.495 1.00 80.44 101 ALA A C 1
ATOM 750 O O . ALA A 1 101 ? 12.414 -1.318 -25.087 1.00 80.44 101 ALA A O 1
ATOM 751 N N . THR A 1 102 ? 13.739 0.462 -25.464 1.00 80.69 102 THR A N 1
ATOM 752 C CA . THR A 1 102 ? 12.785 1.499 -25.052 1.00 80.69 102 THR A CA 1
ATOM 753 C C . THR A 1 102 ? 11.614 1.578 -26.045 1.00 80.69 102 THR A C 1
ATOM 755 O O . THR A 1 102 ? 11.843 1.502 -27.255 1.00 80.69 102 THR A O 1
ATOM 758 N N . PRO A 1 103 ? 10.354 1.740 -25.595 1.00 76.88 103 PRO A N 1
ATOM 759 C CA . PRO A 1 103 ? 9.892 1.855 -24.203 1.00 76.88 103 PRO A CA 1
ATOM 760 C C . PRO A 1 103 ? 9.489 0.518 -23.554 1.00 76.88 103 PRO A C 1
ATOM 762 O O . PRO A 1 103 ? 9.159 0.479 -22.372 1.00 76.88 103 PRO A O 1
ATOM 765 N N . TYR A 1 104 ? 9.479 -0.584 -24.306 1.00 87.81 104 TYR A N 1
ATOM 766 C CA . TYR A 1 104 ? 8.814 -1.820 -23.882 1.00 87.81 104 TYR A CA 1
ATOM 767 C C . TYR A 1 104 ? 9.526 -2.542 -22.734 1.00 87.81 104 TYR A C 1
ATOM 769 O O . TYR A 1 104 ? 8.858 -3.052 -21.836 1.00 87.81 104 TYR A O 1
ATOM 777 N N . LEU A 1 105 ? 10.863 -2.595 -22.747 1.00 87.12 105 LEU A N 1
ATOM 778 C CA . LEU A 1 105 ? 11.624 -3.306 -21.716 1.00 87.12 105 LEU A CA 1
ATOM 779 C C . LEU A 1 105 ? 11.588 -2.583 -20.352 1.00 87.12 105 LEU A C 1
ATOM 781 O O . LEU A 1 105 ? 11.229 -3.243 -19.372 1.00 87.12 105 LEU A O 1
ATOM 785 N N . PRO A 1 106 ? 11.858 -1.262 -20.254 1.00 86.81 106 PRO A N 1
ATOM 786 C CA . PRO A 1 106 ? 11.677 -0.519 -19.004 1.00 86.81 106 PRO A CA 1
ATOM 787 C C . PRO A 1 106 ? 10.237 -0.585 -18.484 1.00 86.81 106 PRO A C 1
ATOM 789 O O . PRO A 1 106 ? 10.027 -0.839 -17.299 1.00 86.81 106 PRO A O 1
ATOM 792 N N . ALA A 1 107 ? 9.238 -0.466 -19.369 1.00 87.00 107 ALA A N 1
ATOM 793 C CA . ALA A 1 107 ? 7.831 -0.578 -18.991 1.00 87.00 107 ALA A CA 1
ATOM 794 C C . ALA A 1 107 ? 7.483 -1.963 -18.420 1.00 87.00 107 ALA A C 1
ATOM 796 O O . ALA A 1 107 ? 6.801 -2.060 -17.401 1.00 87.00 107 ALA A O 1
ATOM 797 N N . ALA A 1 108 ? 7.977 -3.046 -19.028 1.00 90.00 108 ALA A N 1
ATOM 798 C CA . ALA A 1 108 ? 7.750 -4.402 -18.531 1.00 90.00 108 ALA A CA 1
ATOM 799 C C . ALA A 1 108 ? 8.384 -4.627 -17.147 1.00 90.00 108 ALA A C 1
ATOM 801 O O . ALA A 1 108 ? 7.753 -5.220 -16.268 1.00 90.00 108 ALA A O 1
ATOM 802 N N . LEU A 1 109 ? 9.605 -4.124 -16.933 1.00 88.19 109 LEU A N 1
ATOM 803 C CA . LEU A 1 109 ? 10.294 -4.200 -15.642 1.00 88.19 109 LEU A CA 1
ATOM 804 C C . LEU A 1 109 ? 9.582 -3.368 -14.571 1.00 88.19 109 LEU A C 1
ATOM 806 O O . LEU A 1 109 ? 9.365 -3.851 -13.461 1.00 88.19 109 LEU A O 1
ATOM 810 N N . ALA A 1 110 ? 9.147 -2.157 -14.915 1.00 87.19 110 ALA A N 1
ATOM 811 C CA . ALA A 1 110 ? 8.381 -1.296 -14.028 1.00 87.19 110 ALA A CA 1
ATOM 812 C C . ALA A 1 110 ? 7.044 -1.926 -13.615 1.00 87.19 110 ALA A C 1
ATOM 814 O O . ALA A 1 110 ? 6.701 -1.949 -12.432 1.00 87.19 110 ALA A O 1
ATOM 815 N N . LEU A 1 111 ? 6.309 -2.506 -14.568 1.00 88.44 111 LEU A N 1
ATOM 816 C CA . LEU A 1 111 ? 5.070 -3.228 -14.284 1.00 88.44 111 LEU A CA 1
ATOM 817 C C . LEU A 1 111 ? 5.317 -4.427 -13.364 1.00 88.44 111 LEU A C 1
ATOM 819 O O . LEU A 1 111 ? 4.572 -4.619 -12.403 1.00 88.44 111 LEU A O 1
ATOM 823 N N . ALA A 1 112 ? 6.380 -5.200 -13.602 1.00 89.81 112 ALA A N 1
ATOM 824 C CA . ALA A 1 112 ? 6.757 -6.298 -12.717 1.00 89.81 112 ALA A CA 1
ATOM 825 C C . ALA A 1 112 ? 7.039 -5.796 -11.289 1.00 89.81 112 ALA A C 1
ATOM 827 O O . ALA A 1 112 ? 6.519 -6.359 -10.327 1.00 89.81 112 ALA A O 1
ATOM 828 N N . THR A 1 113 ? 7.776 -4.694 -11.136 1.00 88.50 113 THR A N 1
ATOM 829 C CA . THR A 1 113 ? 8.027 -4.052 -9.836 1.00 88.50 113 THR A CA 1
ATOM 830 C C . THR A 1 113 ? 6.733 -3.672 -9.119 1.00 88.50 113 THR A C 1
ATOM 832 O O . THR A 1 113 ? 6.551 -4.010 -7.945 1.00 88.50 113 THR A O 1
ATOM 835 N N . VAL A 1 114 ? 5.814 -2.997 -9.814 1.00 85.25 114 VAL A N 1
ATOM 836 C CA . VAL A 1 114 ? 4.524 -2.582 -9.244 1.00 85.25 114 VAL A CA 1
ATOM 837 C C . VAL A 1 114 ? 3.693 -3.799 -8.829 1.00 85.25 114 VAL A C 1
ATOM 839 O O . VAL A 1 114 ? 3.041 -3.769 -7.786 1.00 85.25 114 VAL A O 1
ATOM 842 N N . LEU A 1 115 ? 3.760 -4.903 -9.575 1.00 85.62 115 LEU A N 1
ATOM 843 C CA . LEU A 1 115 ? 3.088 -6.146 -9.199 1.00 85.62 115 LEU A CA 1
ATOM 844 C C . LEU A 1 115 ? 3.701 -6.790 -7.946 1.00 85.62 115 LEU A C 1
ATOM 846 O O . LEU A 1 115 ? 2.960 -7.231 -7.071 1.00 85.62 115 LEU A O 1
ATOM 850 N N . PHE A 1 116 ? 5.030 -6.823 -7.817 1.00 83.31 116 PHE A N 1
ATOM 851 C CA . PHE A 1 116 ? 5.687 -7.477 -6.678 1.00 83.31 116 PHE A CA 1
ATOM 852 C C . PHE A 1 116 ? 5.665 -6.653 -5.385 1.00 83.31 116 PHE A C 1
ATOM 854 O O . PHE A 1 116 ? 5.472 -7.225 -4.311 1.00 83.31 116 PHE A O 1
ATOM 861 N N . ALA A 1 117 ? 5.852 -5.334 -5.463 1.00 78.81 117 ALA A N 1
ATOM 862 C CA . ALA A 1 117 ? 5.941 -4.463 -4.284 1.00 78.81 117 ALA A CA 1
ATO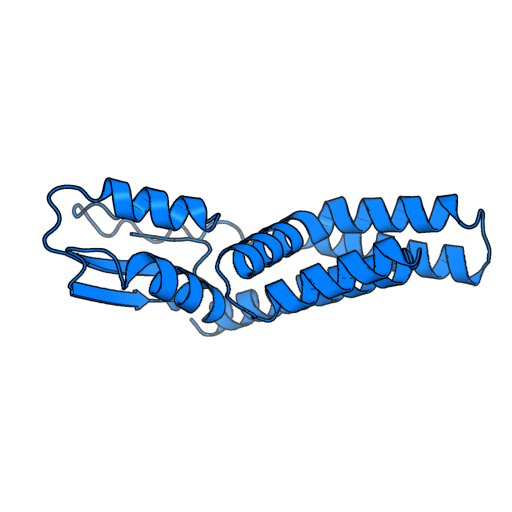M 863 C C . ALA A 1 117 ? 4.782 -3.469 -4.144 1.00 78.81 117 ALA A C 1
ATOM 865 O O . ALA A 1 117 ? 4.520 -2.991 -3.043 1.00 78.81 117 ALA A O 1
ATOM 866 N N . GLY A 1 118 ? 4.072 -3.159 -5.229 1.00 77.12 118 GLY A N 1
ATOM 867 C CA . GLY A 1 118 ? 3.133 -2.040 -5.263 1.00 77.12 118 GLY A CA 1
ATOM 868 C C . GLY A 1 118 ? 1.669 -2.370 -5.007 1.00 77.12 118 GLY A C 1
ATOM 869 O O . GLY A 1 118 ? 0.922 -1.481 -4.612 1.00 77.12 118 GLY A O 1
ATOM 870 N N . LEU A 1 119 ? 1.231 -3.622 -5.181 1.00 80.81 119 LEU A N 1
ATOM 871 C CA . LEU A 1 119 ? -0.193 -3.983 -5.063 1.00 80.81 119 LEU A CA 1
ATOM 872 C C . LEU A 1 119 ? -0.793 -3.650 -3.687 1.00 80.81 119 LEU A C 1
ATOM 874 O O . LEU A 1 119 ? -1.921 -3.163 -3.604 1.00 80.81 119 LEU A O 1
ATOM 878 N N . GLY A 1 120 ? -0.045 -3.895 -2.606 1.00 79.81 120 GLY A N 1
ATOM 879 C CA . GLY A 1 120 ? -0.494 -3.593 -1.243 1.00 79.81 120 GLY A CA 1
ATOM 880 C C . GLY A 1 120 ? -0.641 -2.090 -1.002 1.00 79.81 120 GLY A C 1
ATOM 881 O O . GLY A 1 120 ? -1.705 -1.633 -0.585 1.00 79.81 120 GLY A O 1
ATOM 882 N N . VAL A 1 121 ? 0.403 -1.330 -1.338 1.00 80.62 121 VAL A N 1
ATOM 883 C CA . VAL A 1 121 ? 0.456 0.136 -1.222 1.00 80.62 121 VAL A CA 1
ATOM 884 C C . VAL A 1 121 ? -0.645 0.789 -2.054 1.00 80.62 121 VAL A C 1
ATOM 886 O O . VAL A 1 121 ? -1.400 1.625 -1.561 1.00 80.62 121 VAL A O 1
ATOM 889 N N . TYR A 1 122 ? -0.794 0.362 -3.309 1.00 85.00 122 TYR A N 1
ATOM 890 C CA . TYR A 1 122 ? -1.801 0.896 -4.216 1.00 85.00 122 TYR A CA 1
ATOM 891 C C . TYR A 1 122 ? -3.218 0.648 -3.693 1.00 85.00 122 TYR A C 1
ATOM 893 O O . TYR A 1 122 ? -4.055 1.552 -3.698 1.00 85.00 122 TYR A O 1
ATOM 901 N N . ARG A 1 123 ? -3.484 -0.556 -3.164 1.00 85.75 123 ARG A N 1
ATOM 902 C CA . ARG A 1 123 ? -4.771 -0.882 -2.539 1.00 85.75 123 ARG A CA 1
ATOM 903 C C . ARG A 1 123 ? -5.049 0.013 -1.331 1.00 85.75 123 ARG A C 1
ATOM 905 O O . ARG A 1 123 ? -6.150 0.554 -1.241 1.00 85.75 123 ARG A O 1
ATOM 912 N N . LYS A 1 124 ? -4.075 0.195 -0.431 1.00 84.25 124 LYS A N 1
ATOM 913 C CA . LYS A 1 124 ? -4.204 1.099 0.726 1.00 84.25 124 LYS A CA 1
ATOM 914 C C . LYS A 1 124 ? -4.502 2.532 0.283 1.00 84.25 124 LYS A C 1
ATOM 916 O O . LYS A 1 124 ? -5.418 3.157 0.814 1.00 84.25 124 LYS A O 1
ATOM 921 N N . GLY A 1 125 ? -3.777 3.033 -0.716 1.00 86.50 125 GLY A N 1
ATOM 922 C CA . GLY A 1 125 ? -3.979 4.373 -1.261 1.00 86.50 125 GLY A CA 1
ATOM 923 C C . GLY A 1 125 ? -5.363 4.560 -1.874 1.00 86.50 125 GLY A C 1
ATOM 924 O O . GLY A 1 125 ? -6.054 5.519 -1.545 1.00 86.50 125 GLY A O 1
ATOM 925 N N . TRP A 1 126 ? -5.835 3.593 -2.662 1.00 88.19 126 TRP A N 1
ATOM 926 C CA . TRP A 1 126 ? -7.186 3.628 -3.226 1.00 88.19 126 TRP A CA 1
ATOM 927 C C . TRP A 1 126 ? -8.279 3.617 -2.148 1.00 88.19 126 TRP A C 1
ATOM 929 O O . TRP A 1 126 ? -9.269 4.346 -2.243 1.00 88.19 126 TRP A O 1
ATOM 939 N N . ILE A 1 127 ? -8.096 2.823 -1.089 1.00 86.75 127 ILE A N 1
ATOM 940 C CA . ILE A 1 127 ? -9.003 2.796 0.067 1.00 86.75 127 ILE A CA 1
ATOM 941 C C . ILE A 1 127 ? -9.004 4.151 0.785 1.00 86.75 127 ILE A C 1
ATOM 943 O O . ILE A 1 127 ? -10.073 4.637 1.160 1.00 86.75 127 ILE A O 1
ATOM 947 N N . ALA A 1 128 ? -7.840 4.777 0.956 1.00 86.19 128 ALA A N 1
ATOM 948 C CA . ALA A 1 128 ? -7.716 6.089 1.580 1.00 86.19 128 ALA A CA 1
ATOM 949 C C . ALA A 1 128 ? -8.430 7.176 0.756 1.00 86.19 128 ALA A C 1
ATOM 951 O O . ALA A 1 128 ? -9.267 7.900 1.298 1.00 86.19 128 ALA A O 1
ATOM 952 N N . VAL A 1 129 ? -8.212 7.196 -0.566 1.00 87.88 129 VAL A N 1
ATOM 953 C CA . VAL A 1 129 ? -8.901 8.095 -1.508 1.00 87.88 129 VAL A CA 1
ATOM 954 C C . VAL A 1 129 ? -10.418 7.903 -1.442 1.00 87.88 129 VAL A C 1
ATOM 956 O O . VAL A 1 129 ? -11.156 8.875 -1.287 1.00 87.88 129 VAL A O 1
ATOM 959 N N . ARG A 1 130 ? -10.908 6.656 -1.484 1.00 87.25 130 ARG A N 1
ATOM 960 C CA . ARG A 1 130 ? -12.350 6.360 -1.450 1.00 87.25 130 ARG A CA 1
ATOM 961 C C . ARG A 1 130 ? -13.025 6.775 -0.140 1.00 87.25 130 ARG A C 1
ATOM 963 O O . ARG A 1 130 ? -14.202 7.124 -0.157 1.00 87.25 130 ARG A O 1
ATOM 970 N N . ASN A 1 131 ? -12.315 6.715 0.985 1.00 84.31 131 ASN A N 1
ATOM 971 C CA . ASN A 1 131 ? -12.841 7.131 2.289 1.00 84.31 131 ASN A CA 1
ATOM 972 C C . ASN A 1 131 ? -12.559 8.614 2.609 1.00 84.31 131 ASN A C 1
ATOM 974 O O . ASN A 1 131 ? -12.831 9.043 3.726 1.00 84.31 131 ASN A O 1
ATOM 978 N N . GLY A 1 132 ? -12.023 9.396 1.661 1.00 83.06 132 GLY A N 1
ATOM 979 C CA . GLY A 1 132 ? -11.749 10.825 1.849 1.00 83.06 132 GLY A CA 1
ATOM 980 C C . GLY A 1 132 ? -10.592 11.129 2.807 1.00 83.06 132 GLY A C 1
ATOM 981 O O . GLY A 1 132 ? -10.482 12.252 3.291 1.00 83.06 132 GLY A O 1
ATOM 982 N N . ASN A 1 133 ? -9.733 10.148 3.099 1.00 83.38 133 ASN A N 1
ATOM 983 C CA . ASN A 1 133 ? -8.559 10.337 3.944 1.00 83.38 133 ASN A CA 1
ATOM 984 C C . ASN A 1 133 ? -7.332 10.628 3.065 1.00 83.38 133 ASN A C 1
ATOM 986 O O . ASN A 1 133 ? -6.755 9.719 2.468 1.00 83.38 133 ASN A O 1
ATOM 990 N N . LEU A 1 134 ? -6.939 11.900 2.980 1.00 84.81 134 LEU A N 1
ATOM 991 C CA . LEU A 1 134 ? -5.777 12.358 2.210 1.00 84.81 134 LEU A CA 1
ATOM 992 C C . LEU A 1 134 ? -4.477 12.168 3.005 1.00 84.81 134 LEU A C 1
ATOM 994 O O . LEU A 1 134 ? -3.819 13.125 3.402 1.00 84.81 134 LEU A O 1
ATOM 998 N N . ASN A 1 135 ? -4.129 10.911 3.258 1.00 85.06 135 ASN A N 1
ATOM 999 C CA . ASN A 1 135 ? -2.878 10.527 3.908 1.00 85.06 135 ASN A CA 1
ATOM 1000 C C . ASN A 1 135 ? -1.756 10.274 2.880 1.00 85.06 135 ASN A C 1
ATOM 1002 O O . ASN A 1 135 ? -1.934 10.437 1.669 1.00 85.06 135 ASN A O 1
ATOM 1006 N N . ILE A 1 136 ? -0.590 9.837 3.366 1.00 86.62 136 ILE A N 1
ATOM 1007 C CA . ILE A 1 136 ? 0.560 9.532 2.507 1.00 86.62 136 ILE A CA 1
ATOM 1008 C C . ILE A 1 136 ? 0.251 8.424 1.485 1.00 86.62 136 ILE A C 1
ATOM 1010 O O . ILE A 1 136 ? 0.640 8.543 0.328 1.00 86.62 136 ILE A O 1
ATOM 1014 N N . ASN A 1 137 ? -0.544 7.414 1.856 1.00 85.44 137 ASN A N 1
ATOM 1015 C CA . ASN A 1 137 ? -0.965 6.344 0.945 1.00 85.44 137 ASN A CA 1
ATOM 1016 C C . ASN A 1 137 ? -1.816 6.884 -0.216 1.00 85.44 137 ASN A C 1
ATOM 1018 O O . ASN A 1 137 ? -1.644 6.468 -1.364 1.00 85.44 137 ASN A O 1
ATOM 1022 N N . ALA A 1 138 ? -2.716 7.833 0.060 1.00 88.12 138 ALA A N 1
ATOM 1023 C CA . ALA A 1 138 ? -3.513 8.493 -0.969 1.00 88.12 138 ALA A CA 1
ATOM 1024 C C . ALA A 1 138 ? -2.621 9.285 -1.938 1.00 88.12 138 ALA A C 1
ATOM 1026 O O . ALA A 1 138 ? -2.697 9.066 -3.150 1.00 88.12 138 ALA A O 1
ATOM 1027 N N . LEU A 1 139 ? -1.729 10.134 -1.408 1.00 89.81 139 LEU A N 1
ATOM 1028 C CA . LEU A 1 139 ? -0.782 10.922 -2.206 1.00 89.81 139 LEU A CA 1
ATOM 1029 C C . LEU A 1 139 ? 0.074 10.027 -3.115 1.00 89.81 139 LEU A C 1
ATOM 1031 O O . LEU A 1 139 ? 0.197 10.294 -4.309 1.00 89.81 139 LEU A O 1
ATOM 1035 N N . MET A 1 140 ? 0.601 8.931 -2.566 1.00 89.06 140 MET A N 1
ATOM 1036 C CA . MET A 1 140 ? 1.411 7.956 -3.295 1.00 89.06 140 MET A CA 1
ATOM 1037 C C . MET A 1 140 ? 0.650 7.303 -4.450 1.00 89.06 140 MET A C 1
ATOM 1039 O O . MET A 1 140 ? 1.166 7.234 -5.564 1.00 89.06 140 MET A O 1
ATOM 1043 N N . SER A 1 141 ? -0.593 6.862 -4.226 1.00 87.94 141 SER A N 1
ATOM 1044 C CA . SER A 1 141 ? -1.399 6.244 -5.289 1.00 87.94 141 SER A CA 1
ATOM 1045 C C . SER A 1 141 ? -1.672 7.200 -6.452 1.00 87.94 141 SER A C 1
ATOM 1047 O O . SER A 1 141 ? -1.620 6.787 -7.613 1.00 87.94 141 SER A O 1
ATOM 1049 N N . ILE A 1 142 ? -1.895 8.484 -6.157 1.00 90.62 142 ILE A N 1
ATOM 1050 C CA . ILE A 1 142 ? -2.094 9.528 -7.166 1.00 90.62 142 ILE A CA 1
ATOM 1051 C C . ILE A 1 142 ? -0.790 9.780 -7.924 1.00 90.62 142 ILE A C 1
ATOM 1053 O O . ILE A 1 142 ? -0.811 9.810 -9.151 1.00 90.62 142 ILE A O 1
ATOM 1057 N N . ALA A 1 143 ? 0.341 9.901 -7.221 1.00 89.69 143 ALA A N 1
ATOM 1058 C CA . ALA A 1 143 ? 1.649 10.134 -7.831 1.00 89.69 143 ALA A CA 1
ATOM 1059 C C . ALA A 1 143 ? 2.045 9.010 -8.801 1.00 89.69 143 ALA A C 1
ATOM 1061 O O . ALA A 1 143 ? 2.389 9.280 -9.950 1.00 89.69 143 ALA A O 1
ATOM 1062 N N . VAL A 1 144 ? 1.923 7.749 -8.374 1.00 88.75 144 VAL A N 1
ATOM 1063 C CA . VAL A 1 144 ? 2.229 6.581 -9.217 1.00 88.75 144 VAL A CA 1
ATOM 1064 C C . VAL A 1 144 ? 1.270 6.505 -10.406 1.00 88.75 144 VAL A C 1
ATOM 1066 O O . VAL A 1 144 ? 1.703 6.265 -11.530 1.00 88.75 144 VAL A O 1
ATOM 1069 N N . THR A 1 145 ? -0.027 6.752 -10.193 1.00 89.94 145 THR A N 1
ATOM 1070 C CA . THR A 1 145 ? -1.005 6.789 -11.295 1.00 89.94 145 THR A CA 1
ATOM 1071 C C . THR A 1 145 ? -0.664 7.891 -12.298 1.00 89.94 145 THR A C 1
ATOM 1073 O O . THR A 1 145 ? -0.705 7.652 -13.500 1.00 89.94 145 THR A O 1
ATOM 1076 N N . GLY A 1 146 ? -0.270 9.071 -11.817 1.00 90.81 146 GLY A N 1
ATOM 1077 C CA . GLY A 1 146 ? 0.184 10.180 -12.650 1.00 90.81 146 GLY A CA 1
ATOM 1078 C C . GLY A 1 146 ? 1.404 9.808 -13.489 1.00 90.81 146 GLY A C 1
ATOM 1079 O O . GLY A 1 146 ? 1.361 9.982 -14.702 1.00 90.81 146 GLY A O 1
ATOM 1080 N N . ALA A 1 147 ? 2.437 9.232 -12.866 1.00 89.94 147 ALA A N 1
ATOM 1081 C CA . ALA A 1 147 ? 3.656 8.777 -13.539 1.00 89.94 147 ALA A CA 1
ATOM 1082 C C . ALA A 1 147 ? 3.365 7.737 -14.639 1.00 89.94 147 ALA A C 1
ATOM 1084 O O . ALA A 1 147 ? 3.857 7.859 -15.759 1.00 89.94 147 ALA A O 1
ATOM 1085 N N . MET A 1 148 ? 2.473 6.777 -14.367 1.00 87.50 148 MET A N 1
ATOM 1086 C CA . MET A 1 148 ? 2.038 5.802 -15.373 1.00 87.50 148 MET A CA 1
ATOM 1087 C C . MET A 1 148 ? 1.283 6.454 -16.544 1.00 87.50 148 MET A C 1
ATOM 1089 O O . MET A 1 148 ? 1.472 6.049 -17.688 1.00 87.50 148 MET A O 1
ATOM 1093 N N . LEU A 1 149 ? 0.450 7.474 -16.293 1.00 90.75 149 LEU A N 1
ATOM 1094 C CA . LEU A 1 149 ? -0.313 8.169 -17.342 1.00 90.75 149 LEU A CA 1
ATOM 1095 C C . LEU A 1 149 ? 0.566 9.009 -18.273 1.00 90.75 149 LEU A C 1
ATOM 1097 O O . LEU A 1 149 ? 0.261 9.117 -19.459 1.00 90.75 149 LEU A O 1
ATOM 1101 N N . ILE A 1 150 ? 1.642 9.598 -17.750 1.00 91.12 150 ILE A N 1
ATOM 1102 C CA . ILE A 1 150 ? 2.604 10.370 -18.551 1.00 91.12 150 ILE A CA 1
ATOM 1103 C C . ILE A 1 150 ? 3.656 9.484 -19.241 1.00 91.12 150 ILE A C 1
ATOM 1105 O O . ILE A 1 150 ? 4.468 10.002 -20.000 1.00 91.12 150 ILE A O 1
ATOM 1109 N N . GLY A 1 151 ? 3.630 8.164 -19.013 1.00 86.25 151 GLY A N 1
ATOM 1110 C CA . GLY A 1 151 ? 4.566 7.205 -19.610 1.00 86.25 151 GLY A CA 1
ATOM 1111 C C . GLY A 1 151 ? 5.920 7.091 -18.901 1.00 86.25 151 GLY A C 1
ATOM 1112 O O . GLY A 1 151 ? 6.817 6.454 -19.444 1.00 86.25 151 GLY A O 1
ATOM 1113 N N . GLN A 1 152 ? 6.050 7.658 -17.700 1.00 89.62 152 GLN A N 1
ATOM 1114 C CA . GLN A 1 152 ? 7.247 7.604 -16.854 1.00 89.62 152 GLN A CA 1
ATOM 1115 C C . GLN A 1 152 ? 7.227 6.320 -16.009 1.00 89.62 152 GLN A C 1
ATOM 1117 O O . GLN A 1 152 ? 6.868 6.311 -14.825 1.00 89.62 152 GLN A O 1
ATOM 1122 N N . TRP A 1 153 ? 7.501 5.192 -16.672 1.00 89.44 153 TRP A N 1
ATOM 1123 C CA . TRP A 1 153 ? 7.417 3.859 -16.071 1.00 89.44 153 TRP A CA 1
ATOM 1124 C C . TRP A 1 153 ? 8.491 3.605 -15.001 1.00 89.44 153 TRP A C 1
ATOM 1126 O O . TRP A 1 153 ? 8.114 3.127 -13.922 1.00 89.44 153 TRP A O 1
ATOM 1136 N N . PRO A 1 154 ? 9.790 3.902 -15.226 1.00 88.38 154 PRO A N 1
ATOM 1137 C CA . PRO A 1 154 ? 10.812 3.699 -14.198 1.00 88.38 154 PRO A CA 1
ATOM 1138 C C . PRO A 1 154 ? 10.557 4.534 -12.946 1.00 88.38 154 PRO A C 1
ATOM 1140 O O . PRO A 1 154 ? 10.642 4.008 -11.836 1.00 88.38 154 PRO A O 1
ATOM 1143 N N . GLU A 1 155 ? 10.119 5.786 -13.097 1.00 88.94 155 GLU A N 1
ATOM 1144 C CA . GLU A 1 155 ? 9.842 6.665 -11.964 1.00 88.94 155 GLU A CA 1
ATOM 1145 C C . GLU A 1 155 ? 8.681 6.137 -11.120 1.00 88.94 155 GLU A C 1
ATOM 1147 O O . GLU A 1 155 ? 8.757 6.129 -9.888 1.00 88.94 155 GLU A O 1
ATOM 1152 N N . ALA A 1 156 ? 7.623 5.629 -11.764 1.00 90.38 156 ALA A N 1
ATOM 1153 C CA . ALA A 1 156 ? 6.513 4.980 -11.070 1.00 90.38 156 ALA A CA 1
ATOM 1154 C C . ALA A 1 156 ? 6.990 3.765 -10.252 1.00 90.38 156 ALA A C 1
ATOM 1156 O O . ALA A 1 156 ? 6.571 3.577 -9.105 1.00 90.38 156 ALA A O 1
ATOM 1157 N N . ALA A 1 157 ? 7.884 2.955 -10.823 1.00 90.88 157 ALA A N 1
ATOM 1158 C CA . ALA A 1 157 ? 8.448 1.780 -10.169 1.00 90.88 157 ALA A CA 1
ATOM 1159 C C . ALA A 1 157 ? 9.354 2.151 -8.987 1.00 90.88 157 ALA A C 1
ATOM 1161 O O . ALA A 1 157 ? 9.221 1.575 -7.904 1.00 90.88 157 ALA A O 1
ATOM 1162 N N . MET A 1 158 ? 10.237 3.134 -9.166 1.00 91.62 158 MET A N 1
ATOM 1163 C CA . MET A 1 158 ? 11.179 3.573 -8.141 1.00 91.62 158 MET A CA 1
ATOM 1164 C C . MET A 1 158 ? 10.454 4.164 -6.929 1.00 91.62 158 MET A C 1
ATOM 1166 O O . MET A 1 158 ? 10.709 3.766 -5.790 1.00 91.62 158 MET A O 1
ATOM 1170 N N . VAL A 1 159 ? 9.494 5.060 -7.170 1.00 90.44 159 VAL A N 1
ATOM 1171 C CA . VAL A 1 159 ? 8.665 5.667 -6.120 1.00 90.44 159 VAL A CA 1
ATOM 1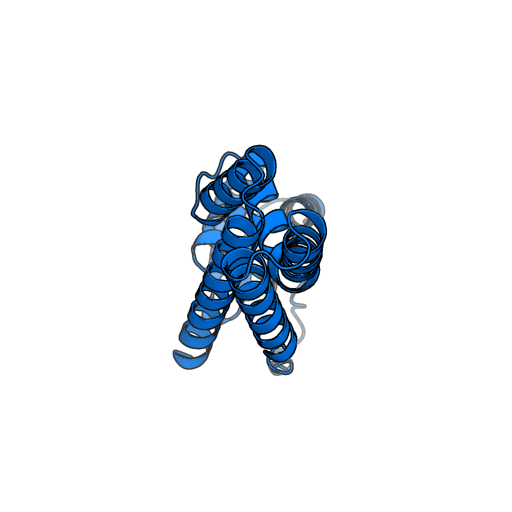172 C C . VAL A 1 159 ? 7.914 4.591 -5.329 1.00 90.44 159 VAL A C 1
ATOM 1174 O O . VAL A 1 159 ? 7.877 4.640 -4.098 1.00 90.44 159 VAL A O 1
ATOM 1177 N N . MET A 1 160 ? 7.379 3.575 -6.013 1.00 88.94 160 MET A N 1
ATOM 1178 C CA . MET A 1 160 ? 6.679 2.466 -5.365 1.00 88.94 160 MET A CA 1
ATOM 1179 C C . MET A 1 160 ? 7.594 1.643 -4.449 1.00 88.94 160 MET A C 1
ATOM 1181 O O . MET A 1 160 ? 7.217 1.331 -3.319 1.00 88.94 160 MET A O 1
ATOM 1185 N N . VAL A 1 161 ? 8.803 1.308 -4.909 1.00 90.69 161 VAL A N 1
ATOM 1186 C CA . VAL A 1 161 ? 9.776 0.542 -4.112 1.00 90.69 161 VAL A CA 1
ATOM 1187 C C . VAL A 1 161 ? 10.225 1.323 -2.888 1.00 90.69 161 VAL A C 1
ATOM 1189 O O . VAL A 1 161 ? 10.245 0.768 -1.790 1.00 90.69 161 VAL A O 1
ATOM 1192 N N . LEU A 1 162 ? 10.580 2.599 -3.060 1.00 91.06 162 LEU A N 1
ATOM 1193 C CA . LEU A 1 162 ? 11.043 3.443 -1.959 1.00 91.06 162 LEU A CA 1
ATOM 1194 C C . LEU A 1 162 ? 9.975 3.585 -0.879 1.00 91.06 162 LEU A C 1
ATOM 1196 O O . LEU A 1 162 ? 10.284 3.514 0.310 1.00 91.06 162 LEU A O 1
ATOM 1200 N N . PHE A 1 163 ? 8.717 3.728 -1.284 1.00 89.06 163 PHE A N 1
ATOM 1201 C CA . PHE A 1 163 ? 7.617 3.810 -0.340 1.00 89.06 163 PHE A CA 1
ATOM 1202 C C . PHE A 1 163 ? 7.357 2.486 0.379 1.00 89.06 163 PHE A C 1
ATOM 1204 O O . PHE A 1 163 ? 7.259 2.465 1.603 1.00 89.06 163 PHE A O 1
ATOM 1211 N N . ALA A 1 164 ? 7.323 1.369 -0.352 1.00 86.75 164 ALA A N 1
ATOM 1212 C CA . ALA A 1 164 ? 7.179 0.047 0.255 1.00 86.75 164 ALA A CA 1
ATOM 1213 C C . ALA A 1 164 ? 8.332 -0.268 1.230 1.00 86.75 164 ALA A C 1
ATOM 1215 O O . ALA A 1 164 ? 8.130 -0.921 2.255 1.00 86.75 164 ALA A O 1
ATOM 1216 N N . LEU A 1 165 ? 9.542 0.225 0.943 1.00 88.81 165 LEU A N 1
ATOM 1217 C CA . LEU A 1 165 ? 10.684 0.151 1.849 1.00 88.81 165 LEU A CA 1
ATOM 1218 C C . LEU A 1 165 ? 10.481 1.014 3.098 1.00 88.81 165 LEU A C 1
ATOM 1220 O O . LEU A 1 165 ? 10.733 0.529 4.201 1.00 88.81 165 LEU A O 1
ATOM 1224 N N . ALA A 1 166 ? 10.002 2.249 2.946 1.00 88.00 166 ALA A N 1
ATOM 1225 C CA . ALA A 1 166 ? 9.714 3.140 4.066 1.00 88.00 166 ALA A CA 1
ATOM 1226 C C . ALA A 1 166 ? 8.652 2.552 5.011 1.00 88.00 166 ALA A C 1
ATOM 1228 O O . ALA A 1 166 ? 8.918 2.451 6.208 1.00 88.00 166 ALA A O 1
ATOM 1229 N N . GLU A 1 167 ? 7.520 2.060 4.484 1.00 83.50 167 GLU A N 1
ATOM 1230 C CA . GLU A 1 167 ? 6.484 1.390 5.293 1.00 83.50 167 GLU A CA 1
ATOM 1231 C C . GLU A 1 167 ? 7.064 0.196 6.063 1.00 83.50 167 GLU A C 1
ATOM 1233 O O . GLU A 1 167 ? 6.743 -0.043 7.229 1.00 83.50 167 GLU A O 1
ATOM 1238 N N . ARG A 1 168 ? 7.956 -0.574 5.426 1.00 83.06 168 ARG A N 1
ATOM 1239 C CA . ARG A 1 168 ? 8.566 -1.741 6.066 1.00 83.06 168 ARG A CA 1
ATOM 1240 C C . ARG A 1 168 ? 9.524 -1.352 7.187 1.00 83.06 168 ARG A C 1
ATOM 1242 O O . ARG A 1 168 ? 9.565 -2.045 8.204 1.00 83.06 168 ARG A O 1
ATOM 1249 N N . ILE A 1 169 ? 10.291 -0.279 7.001 1.00 85.94 169 ILE A N 1
ATOM 1250 C CA . ILE A 1 169 ? 11.184 0.268 8.028 1.00 85.94 169 ILE A CA 1
ATOM 1251 C C . ILE A 1 169 ? 10.365 0.819 9.198 1.00 85.94 169 ILE A C 1
ATOM 1253 O O . ILE A 1 169 ? 10.731 0.572 10.346 1.00 85.94 169 ILE A O 1
ATOM 1257 N N . GLU A 1 170 ? 9.258 1.511 8.931 1.00 83.44 170 GLU A N 1
ATOM 1258 C CA . GLU A 1 170 ? 8.353 2.031 9.960 1.00 83.44 170 GLU A CA 1
ATOM 1259 C C . GLU A 1 170 ? 7.783 0.897 10.823 1.00 83.44 170 GLU A C 1
ATOM 1261 O O . GLU A 1 170 ? 7.972 0.898 12.042 1.00 83.44 170 GLU A O 1
ATOM 1266 N N . ALA A 1 171 ? 7.218 -0.137 10.193 1.00 79.12 171 ALA A N 1
ATOM 1267 C CA . ALA A 1 171 ? 6.706 -1.313 10.896 1.00 79.12 171 ALA A CA 1
ATOM 1268 C C . ALA A 1 171 ? 7.799 -2.030 11.713 1.00 79.12 171 ALA A C 1
ATOM 1270 O O . ALA A 1 171 ? 7.590 -2.382 12.874 1.00 79.12 171 ALA A O 1
ATOM 1271 N N . ALA A 1 172 ? 9.000 -2.203 11.145 1.00 80.69 172 ALA A N 1
ATOM 1272 C CA . ALA A 1 172 ? 10.124 -2.828 11.847 1.00 80.69 172 ALA A CA 1
ATOM 1273 C C . ALA A 1 172 ? 10.626 -1.992 13.038 1.00 80.69 172 ALA A C 1
ATOM 1275 O O . ALA A 1 172 ? 11.118 -2.546 14.023 1.00 80.69 172 ALA A O 1
ATOM 1276 N N . SER A 1 173 ? 10.516 -0.666 12.951 1.00 81.38 173 SER A N 1
ATOM 1277 C CA . SER A 1 173 ? 10.927 0.251 14.016 1.00 81.38 173 SER A CA 1
ATOM 1278 C C . SER A 1 173 ? 9.949 0.203 15.189 1.00 81.38 173 SER A C 1
ATOM 1280 O O . SER A 1 173 ? 10.386 0.174 16.338 1.00 81.38 173 SER A O 1
ATOM 1282 N N . LEU A 1 174 ? 8.646 0.112 14.905 1.00 75.75 174 LEU A N 1
ATOM 1283 C CA . LEU A 1 174 ? 7.602 -0.066 15.917 1.00 75.75 174 LEU A CA 1
ATOM 1284 C C . LEU A 1 174 ? 7.690 -1.436 16.602 1.00 75.75 174 LEU A C 1
ATOM 1286 O O . LEU A 1 174 ? 7.625 -1.503 17.828 1.00 75.75 174 LEU A O 1
ATOM 1290 N N . ASP A 1 175 ? 7.946 -2.508 15.845 1.00 72.75 175 ASP A N 1
ATOM 1291 C CA . ASP A 1 175 ? 8.159 -3.845 16.416 1.00 72.75 175 ASP A CA 1
ATOM 1292 C C . ASP A 1 175 ? 9.410 -3.897 17.319 1.00 72.75 175 ASP A C 1
ATOM 1294 O O . ASP A 1 175 ? 9.406 -4.599 18.328 1.00 72.75 175 ASP A O 1
ATOM 1298 N N . ARG A 1 176 ? 10.482 -3.154 16.992 1.00 73.69 176 ARG A N 1
ATOM 1299 C CA . ARG A 1 176 ? 11.708 -3.085 17.815 1.00 73.69 176 ARG A CA 1
ATOM 1300 C C . ARG A 1 176 ? 11.541 -2.247 19.088 1.00 73.69 176 ARG A C 1
ATOM 1302 O O . ARG A 1 176 ? 12.298 -2.450 20.031 1.00 73.69 176 ARG A O 1
ATOM 1309 N N . ALA A 1 177 ? 10.605 -1.301 19.114 1.00 71.88 177 ALA A N 1
ATOM 1310 C CA . ALA A 1 177 ? 10.324 -0.481 20.295 1.00 71.88 177 ALA A CA 1
ATOM 1311 C C . ALA A 1 177 ? 9.506 -1.219 21.377 1.00 71.88 177 ALA A C 1
ATOM 1313 O O . ALA A 1 177 ? 9.325 -0.682 22.470 1.00 71.88 177 ALA A O 1
ATOM 1314 N N . ARG A 1 178 ? 9.002 -2.420 21.069 1.00 62.34 178 ARG A N 1
ATOM 1315 C CA . ARG A 1 178 ? 8.298 -3.318 21.991 1.00 62.34 178 ARG A CA 1
ATOM 1316 C C . ARG A 1 178 ? 9.251 -4.054 22.929 1.00 62.34 178 ARG A C 1
ATOM 1318 O O . ARG A 1 178 ? 8.844 -4.249 24.095 1.00 62.34 178 ARG A O 1
#

pLDDT: mean 83.51, std 10.81, range [40.47, 92.62]